Protein AF-A0A3C2AH74-F1 (afdb_monomer_lite)

Foldseek 3Di:
DDPPPPDDPDDDVVVVVVLVVVLCVQVVVCVVVVVPDDPLLSLLVVLVVVLVVVLVVQLVCCLCPVCVQDQPPPVVDRHGSNNVSCVVSVVVSLVSSLVSCCRRNQVVFPDDSVQLSVQLVVLVVVLVVQLVVQLCCCCVVVVDDSVVSNVVSVVVSSVSSSVSSDCPSRNHPDPPDD

Structure (mmCIF, N/CA/C/O backbone):
data_AF-A0A3C2AH74-F1
#
_entry.id   AF-A0A3C2AH74-F1
#
loop_
_atom_site.group_PDB
_atom_site.id
_atom_site.type_symbol
_atom_site.label_atom_id
_atom_site.label_alt_id
_atom_site.label_comp_id
_atom_site.label_asym_id
_atom_site.label_entity_id
_atom_site.label_seq_id
_atom_site.pdbx_PDB_ins_code
_atom_site.Cartn_x
_atom_site.Cartn_y
_atom_site.Cartn_z
_atom_site.occupancy
_atom_site.B_iso_or_equiv
_atom_site.auth_seq_id
_atom_site.auth_comp_id
_atom_site.auth_asym_id
_atom_site.auth_atom_id
_atom_site.pdbx_PDB_model_num
ATOM 1 N N . MET A 1 1 ? 30.831 -9.695 -22.215 1.00 36.03 1 MET A N 1
ATOM 2 C CA . MET A 1 1 ? 31.083 -10.122 -20.820 1.00 36.03 1 MET A CA 1
ATOM 3 C C . MET A 1 1 ? 29.771 -10.567 -20.204 1.00 36.03 1 MET A C 1
ATOM 5 O O . MET A 1 1 ? 28.740 -9.975 -20.483 1.00 36.03 1 MET A O 1
ATOM 9 N N . ARG A 1 2 ? 29.821 -11.696 -19.501 1.00 35.00 2 ARG A N 1
ATOM 10 C CA . ARG A 1 2 ? 28.712 -12.597 -19.175 1.00 35.00 2 ARG A CA 1
ATOM 11 C C . ARG A 1 2 ? 27.734 -11.939 -18.190 1.00 35.00 2 ARG A C 1
ATOM 13 O O . ARG A 1 2 ? 28.143 -11.552 -17.099 1.00 35.00 2 ARG A O 1
ATOM 20 N N . CYS A 1 3 ? 26.470 -11.812 -18.603 1.00 37.81 3 CYS A N 1
ATOM 21 C CA . CYS A 1 3 ? 25.342 -11.423 -17.758 1.00 37.81 3 CYS A CA 1
ATOM 22 C C . CYS A 1 3 ? 25.387 -12.247 -16.467 1.00 37.81 3 CYS A C 1
ATOM 24 O O . CYS A 1 3 ? 25.309 -13.473 -16.511 1.00 37.81 3 CYS A O 1
ATOM 26 N N . ARG A 1 4 ? 25.552 -11.585 -15.321 1.00 41.78 4 ARG A N 1
ATOM 27 C CA . ARG A 1 4 ? 25.376 -12.206 -14.008 1.00 41.78 4 ARG A CA 1
ATOM 28 C C . ARG A 1 4 ? 23.870 -12.268 -13.742 1.00 41.78 4 ARG A C 1
ATOM 30 O O . ARG A 1 4 ? 23.340 -11.461 -12.988 1.00 41.78 4 ARG A O 1
ATOM 37 N N . THR A 1 5 ? 23.186 -13.190 -14.415 1.00 46.00 5 THR A N 1
ATOM 38 C CA . THR A 1 5 ? 21.867 -13.673 -14.005 1.00 46.00 5 THR A CA 1
ATOM 39 C C . THR A 1 5 ? 22.088 -14.479 -12.731 1.00 46.00 5 THR A C 1
ATOM 41 O O . THR A 1 5 ? 22.604 -15.590 -12.756 1.00 46.00 5 THR A O 1
ATOM 44 N N . ASN A 1 6 ? 21.835 -13.866 -11.577 1.00 42.00 6 ASN A N 1
ATOM 45 C CA . ASN A 1 6 ? 21.904 -14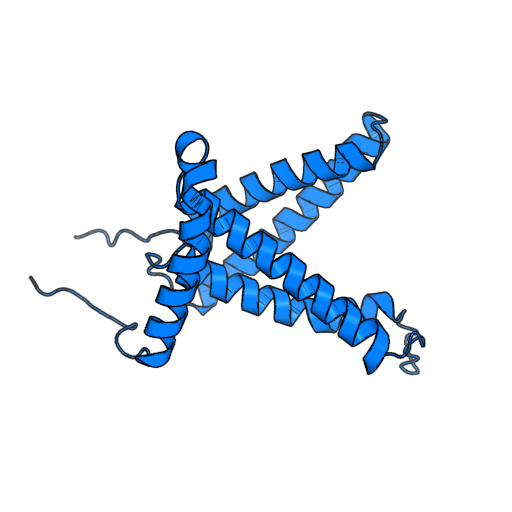.575 -10.307 1.00 42.00 6 ASN A CA 1
ATOM 46 C C . ASN A 1 6 ? 20.590 -14.397 -9.547 1.00 42.00 6 ASN A C 1
ATOM 48 O O . ASN A 1 6 ? 20.280 -13.317 -9.048 1.00 42.00 6 ASN A O 1
ATOM 52 N N . SER A 1 7 ? 19.898 -15.533 -9.413 1.00 42.34 7 SER A N 1
ATOM 53 C CA . SER A 1 7 ? 18.883 -15.893 -8.410 1.00 42.34 7 SER A CA 1
ATOM 54 C C . SER A 1 7 ? 17.386 -15.755 -8.727 1.00 42.34 7 SER A C 1
ATOM 56 O O . SER A 1 7 ? 16.584 -15.949 -7.816 1.00 42.34 7 SER A O 1
ATOM 58 N N . LEU A 1 8 ? 16.975 -15.530 -9.982 1.00 49.34 8 LEU A N 1
ATOM 59 C CA . LEU A 1 8 ? 15.546 -15.581 -10.366 1.00 49.34 8 LEU A CA 1
ATOM 60 C C . LEU A 1 8 ? 15.213 -16.585 -11.487 1.00 49.34 8 LEU A C 1
ATOM 62 O O . LEU A 1 8 ? 14.066 -16.641 -11.910 1.00 49.34 8 LEU A O 1
ATOM 66 N N . ASP A 1 9 ? 16.153 -17.438 -11.906 1.00 45.84 9 ASP A N 1
ATOM 67 C CA . ASP A 1 9 ? 15.951 -18.408 -13.003 1.00 45.84 9 ASP A CA 1
ATOM 68 C C . ASP A 1 9 ? 15.245 -19.712 -12.565 1.00 45.84 9 ASP A C 1
ATOM 70 O O . ASP A 1 9 ? 15.386 -20.756 -13.194 1.00 45.84 9 ASP A O 1
ATOM 74 N N . ASN A 1 10 ? 14.482 -19.678 -11.470 1.00 48.16 10 ASN A N 1
ATOM 75 C CA . ASN A 1 10 ? 13.660 -20.805 -11.023 1.00 48.16 10 ASN A CA 1
ATOM 76 C C . ASN A 1 10 ? 12.256 -20.318 -10.633 1.00 48.16 10 ASN A C 1
ATOM 78 O O . ASN A 1 10 ? 11.827 -20.443 -9.487 1.00 48.16 10 ASN A O 1
ATOM 82 N N . TYR A 1 11 ? 11.571 -19.673 -11.580 1.00 60.31 11 TYR A N 1
ATOM 83 C CA . TYR A 1 11 ? 10.136 -19.419 -11.484 1.00 60.31 11 TYR A CA 1
ATOM 84 C C . TYR A 1 11 ? 9.377 -20.452 -12.310 1.00 60.31 11 TYR A C 1
ATOM 86 O O . TYR A 1 11 ? 9.713 -20.725 -13.459 1.00 60.31 11 TYR A O 1
ATOM 94 N N . ASN A 1 12 ? 8.338 -21.028 -11.702 1.00 68.38 12 ASN A N 1
ATOM 95 C CA . ASN A 1 12 ? 7.442 -21.959 -12.372 1.00 68.38 12 ASN A CA 1
ATOM 96 C C . ASN A 1 12 ? 6.759 -21.252 -13.558 1.00 68.38 12 ASN A C 1
ATOM 98 O O . ASN A 1 12 ? 6.215 -20.164 -13.354 1.00 68.38 12 ASN A O 1
ATOM 102 N N . PRO A 1 13 ? 6.672 -21.874 -14.747 1.00 72.94 13 PRO A N 1
ATOM 103 C CA . PRO A 1 13 ? 6.033 -21.278 -15.932 1.00 72.94 13 PRO A CA 1
ATOM 104 C C . PRO A 1 13 ? 4.566 -20.874 -15.689 1.00 72.94 13 PRO A C 1
ATOM 106 O O . PRO A 1 13 ? 4.037 -19.944 -16.300 1.00 72.94 13 PRO A O 1
ATOM 109 N N . LEU A 1 14 ? 3.909 -21.529 -14.727 1.00 72.81 14 LEU A N 1
ATOM 110 C CA . LEU A 1 14 ? 2.573 -21.165 -14.250 1.00 72.81 14 LEU A CA 1
ATOM 111 C C . LEU A 1 14 ? 2.509 -19.751 -13.659 1.00 72.81 14 LEU A C 1
ATOM 113 O O . LEU A 1 14 ? 1.544 -19.030 -13.889 1.00 72.81 14 LEU A O 1
ATOM 117 N N . LEU A 1 15 ? 3.526 -19.344 -12.901 1.00 72.12 15 LEU A N 1
ATOM 118 C CA . LEU A 1 15 ? 3.528 -18.064 -12.194 1.00 72.12 15 LEU A CA 1
ATOM 119 C C . LEU A 1 15 ? 3.707 -16.896 -13.171 1.00 72.12 15 LEU A C 1
ATOM 121 O O . LEU A 1 15 ? 3.091 -15.846 -13.003 1.00 72.12 15 LEU A O 1
ATOM 125 N N . GLU A 1 16 ? 4.485 -17.113 -14.229 1.00 77.00 16 GLU A N 1
ATOM 126 C CA . GLU A 1 16 ? 4.670 -16.155 -15.319 1.00 77.00 16 GLU A CA 1
ATOM 127 C C . GLU A 1 16 ? 3.385 -15.983 -16.139 1.00 77.00 16 GLU A C 1
ATOM 129 O O . GLU A 1 16 ? 2.929 -14.862 -16.345 1.00 77.00 16 GLU A O 1
ATOM 134 N N . THR A 1 17 ? 2.709 -17.089 -16.465 1.00 80.56 17 THR A N 1
ATOM 135 C CA . THR A 1 17 ? 1.423 -17.060 -17.183 1.00 80.56 17 THR A CA 1
ATOM 136 C C . THR A 1 17 ? 0.350 -16.285 -16.405 1.00 80.56 17 THR A C 1
ATOM 138 O O . THR A 1 17 ? -0.369 -15.460 -16.970 1.00 80.56 17 THR A O 1
ATOM 141 N N . VAL A 1 18 ? 0.251 -16.516 -15.090 1.00 80.50 18 VAL A N 1
ATOM 142 C CA . VAL A 1 18 ? -0.703 -15.809 -14.218 1.00 80.50 18 VAL A CA 1
ATOM 143 C C . VAL A 1 18 ? -0.350 -14.328 -14.103 1.00 80.50 18 VAL A C 1
ATOM 145 O O . VAL A 1 18 ? -1.235 -13.478 -14.192 1.00 80.50 18 VAL A O 1
ATOM 148 N N . LYS A 1 19 ? 0.936 -14.001 -13.939 1.00 80.75 19 LYS A N 1
ATOM 149 C CA . LYS A 1 19 ? 1.406 -12.613 -13.895 1.00 80.75 19 LYS A CA 1
ATOM 150 C C . LYS A 1 19 ? 1.053 -11.872 -15.184 1.00 80.75 19 LYS A C 1
ATOM 152 O O . LYS A 1 19 ? 0.499 -10.779 -15.106 1.00 80.75 19 LYS A O 1
ATOM 157 N N . ASP A 1 20 ? 1.334 -12.452 -16.344 1.00 82.25 20 ASP A N 1
ATOM 158 C CA . ASP A 1 20 ? 1.071 -11.813 -17.635 1.00 82.25 20 ASP A CA 1
ATOM 159 C C . ASP A 1 20 ? -0.424 -11.614 -17.880 1.00 82.25 20 ASP A C 1
ATOM 161 O O . ASP A 1 20 ? -0.839 -10.589 -18.422 1.00 82.25 20 ASP A O 1
ATOM 165 N N . PHE A 1 21 ? -1.249 -12.560 -17.431 1.00 84.44 21 PHE A N 1
ATOM 166 C CA . PHE A 1 21 ? -2.700 -12.416 -17.454 1.00 84.44 21 PHE A CA 1
ATOM 167 C C . PHE A 1 21 ? -3.173 -11.256 -16.566 1.00 84.44 21 PHE A C 1
ATOM 169 O O . PHE A 1 21 ? -3.938 -10.407 -17.024 1.00 84.44 21 PHE A O 1
ATOM 176 N N . LEU A 1 22 ? -2.671 -11.164 -15.329 1.00 82.25 22 LEU A N 1
ATOM 177 C CA . LEU A 1 22 ? -2.989 -10.063 -14.414 1.00 82.25 22 LEU A CA 1
ATOM 178 C C . LEU A 1 22 ? -2.539 -8.710 -14.972 1.00 82.25 22 LEU A C 1
ATOM 180 O O . LEU A 1 22 ? -3.311 -7.756 -14.948 1.00 82.25 22 LEU A O 1
ATOM 184 N N . VAL A 1 23 ? -1.323 -8.626 -15.517 1.00 82.75 23 VAL A N 1
ATOM 185 C CA . VAL A 1 23 ? -0.805 -7.397 -16.135 1.00 82.75 23 VAL A CA 1
ATOM 186 C C . VAL A 1 23 ? -1.667 -6.990 -17.326 1.00 82.75 23 VAL A C 1
ATOM 188 O O . VAL A 1 23 ? -2.013 -5.821 -17.425 1.00 82.75 23 VAL A O 1
ATOM 191 N N . LYS A 1 24 ? -2.089 -7.928 -18.183 1.00 83.81 24 LYS A N 1
ATOM 192 C CA . LYS A 1 24 ? -2.999 -7.625 -19.301 1.00 83.81 24 LYS A CA 1
ATOM 193 C C . LYS A 1 24 ? -4.355 -7.101 -18.834 1.00 83.81 24 LYS A C 1
ATOM 195 O O . LYS A 1 24 ? -4.863 -6.156 -19.430 1.00 83.81 24 LYS A O 1
ATOM 200 N N . ILE A 1 25 ? -4.933 -7.684 -17.782 1.00 84.06 25 ILE A N 1
ATOM 201 C CA . ILE A 1 25 ? -6.202 -7.201 -17.215 1.00 84.06 25 ILE A CA 1
ATOM 202 C C . ILE A 1 25 ? -6.037 -5.783 -16.666 1.00 84.06 25 ILE A C 1
ATOM 204 O O . ILE A 1 25 ? -6.859 -4.918 -16.957 1.00 84.06 25 ILE A O 1
ATOM 208 N N . ILE A 1 26 ? -4.973 -5.541 -15.897 1.00 82.94 26 ILE A N 1
ATOM 209 C CA . ILE A 1 26 ? -4.686 -4.228 -15.311 1.00 82.94 26 ILE A CA 1
ATOM 210 C C . ILE A 1 26 ? -4.458 -3.204 -16.429 1.00 82.94 26 ILE A C 1
ATOM 212 O O . ILE A 1 26 ? -5.134 -2.180 -16.475 1.00 82.94 26 ILE A O 1
ATOM 216 N N . ASP A 1 27 ? -3.567 -3.499 -17.373 1.00 84.44 27 ASP A N 1
ATOM 217 C CA . ASP A 1 27 ? -3.199 -2.589 -18.457 1.00 84.44 27 ASP A CA 1
ATOM 218 C C . ASP A 1 27 ? -4.360 -2.340 -19.440 1.00 84.44 27 ASP A C 1
ATOM 220 O O . ASP A 1 27 ? -4.406 -1.285 -20.067 1.00 84.44 27 ASP A O 1
ATOM 224 N N . SER A 1 28 ? -5.356 -3.232 -19.534 1.00 82.88 28 SER A N 1
ATOM 225 C CA . SER A 1 28 ? -6.565 -2.991 -20.338 1.00 82.88 28 SER A CA 1
ATOM 226 C C . SER A 1 28 ? -7.342 -1.751 -19.880 1.00 82.88 28 SER A C 1
ATOM 228 O O . SER A 1 28 ? -7.992 -1.103 -20.700 1.00 82.88 28 SER A O 1
ATOM 230 N N . GLY A 1 29 ? -7.288 -1.410 -18.589 1.00 79.31 29 GLY A N 1
ATOM 231 C CA . GLY A 1 29 ? -7.898 -0.195 -18.047 1.00 79.31 29 GLY A CA 1
ATOM 232 C C . GLY A 1 29 ? -7.015 1.052 -18.180 1.00 79.31 29 GLY A C 1
ATOM 233 O O . GLY A 1 29 ? -7.484 2.163 -17.919 1.00 79.31 29 GLY A O 1
ATOM 234 N N . TYR A 1 30 ? -5.750 0.896 -18.586 1.00 81.94 30 TYR A N 1
ATOM 235 C CA . TYR A 1 30 ? -4.778 1.989 -18.631 1.00 81.94 30 TYR A CA 1
ATOM 236 C C . TYR A 1 30 ? -5.081 3.014 -19.725 1.00 81.94 30 TYR A C 1
ATOM 238 O O . TYR A 1 30 ? -4.776 4.188 -19.539 1.00 81.94 30 TYR A O 1
ATOM 246 N N . PHE A 1 31 ? -5.754 2.614 -20.809 1.00 79.75 31 PHE A N 1
ATOM 247 C CA . PHE A 1 31 ? -6.117 3.506 -21.920 1.00 79.75 31 PHE A CA 1
ATOM 248 C C . PHE A 1 31 ? -6.847 4.788 -21.462 1.00 79.75 31 PHE A C 1
ATOM 250 O O . PHE A 1 31 ? -6.670 5.853 -22.044 1.00 79.75 31 PHE A O 1
ATOM 257 N N . ILE A 1 32 ? -7.623 4.720 -20.373 1.00 80.62 32 ILE A N 1
ATOM 258 C CA . ILE A 1 32 ? -8.349 5.875 -19.813 1.00 80.62 32 ILE A CA 1
ATOM 259 C C . ILE A 1 32 ? -7.402 6.848 -19.082 1.00 80.62 32 ILE A C 1
ATOM 261 O O . ILE A 1 32 ? -7.640 8.055 -19.050 1.00 80.62 32 ILE A O 1
ATOM 265 N N . PHE A 1 33 ? -6.318 6.337 -18.494 1.00 79.69 33 PHE A N 1
ATOM 266 C CA . PHE A 1 33 ? -5.422 7.076 -17.597 1.00 79.69 33 PHE A CA 1
ATOM 267 C C . PHE A 1 33 ? -4.037 7.359 -18.190 1.00 79.69 33 PHE A C 1
ATOM 269 O O . PHE A 1 33 ? -3.250 8.079 -17.570 1.00 79.69 33 PHE A O 1
ATOM 276 N N . GLU A 1 34 ? -3.757 6.857 -19.394 1.00 79.88 34 GLU A N 1
ATOM 277 C CA . GLU A 1 34 ? -2.473 6.980 -20.095 1.00 79.88 34 GLU A CA 1
ATOM 278 C C . GLU A 1 34 ? -2.001 8.434 -20.222 1.00 79.88 34 GLU A C 1
ATOM 280 O O . GLU A 1 34 ? -0.814 8.728 -20.099 1.00 79.88 34 GLU A O 1
ATOM 285 N N . ARG A 1 35 ? -2.940 9.373 -20.380 1.00 75.81 35 ARG A N 1
ATOM 286 C CA . ARG A 1 35 ? -2.634 10.801 -20.533 1.00 75.81 35 ARG A CA 1
ATOM 287 C C . ARG A 1 35 ? -2.282 11.521 -19.226 1.00 75.81 35 ARG A C 1
ATOM 289 O O . ARG A 1 35 ? -1.706 12.605 -19.280 1.00 75.81 35 ARG A O 1
ATOM 296 N N . TYR A 1 36 ? -2.633 10.957 -18.070 1.00 81.31 36 TYR A N 1
ATOM 297 C CA . TYR A 1 36 ? -2.503 11.632 -16.773 1.00 81.31 36 TYR A CA 1
ATOM 298 C C . TYR A 1 36 ? -1.417 11.032 -15.883 1.00 81.31 36 TYR A C 1
ATOM 300 O O . TYR A 1 36 ? -0.792 11.757 -15.111 1.00 81.31 36 TYR A O 1
ATOM 308 N N . ILE A 1 37 ? -1.215 9.712 -15.943 1.00 83.25 37 ILE A N 1
ATOM 309 C CA . ILE A 1 37 ? -0.401 8.983 -14.969 1.00 83.25 37 ILE A CA 1
ATOM 310 C C . ILE A 1 37 ? 0.528 8.000 -15.701 1.00 83.25 37 ILE A C 1
ATOM 312 O O . ILE A 1 37 ? 0.079 7.272 -16.589 1.00 83.25 37 ILE A O 1
ATOM 316 N N . PRO A 1 38 ? 1.821 7.910 -15.328 1.00 85.25 38 PRO A N 1
ATOM 317 C CA . PRO A 1 38 ? 2.717 6.910 -15.899 1.00 85.25 38 PRO A CA 1
ATOM 318 C C . PRO A 1 38 ? 2.287 5.490 -15.505 1.00 85.25 38 PRO A C 1
ATOM 320 O O . PRO A 1 38 ? 1.821 5.252 -14.388 1.00 85.25 38 PRO A O 1
ATOM 323 N N . ILE A 1 39 ? 2.527 4.518 -16.389 1.00 81.00 39 ILE A N 1
ATOM 324 C CA . ILE A 1 39 ? 2.104 3.117 -16.214 1.00 81.00 39 ILE A CA 1
ATOM 325 C C . ILE A 1 39 ? 2.520 2.503 -14.866 1.00 81.00 39 ILE A C 1
ATOM 327 O O . ILE A 1 39 ? 1.754 1.758 -14.262 1.00 81.00 39 ILE A O 1
ATOM 331 N N . LYS A 1 40 ? 3.702 2.857 -14.336 1.00 81.38 40 LYS A N 1
ATOM 332 C CA . LYS A 1 40 ? 4.176 2.368 -13.028 1.00 81.38 40 LYS A CA 1
ATOM 333 C C . LYS A 1 40 ? 3.292 2.850 -11.875 1.00 81.38 40 LYS A C 1
ATOM 335 O O . LYS A 1 40 ? 2.923 2.057 -11.014 1.00 81.38 40 LYS A O 1
ATOM 340 N N . THR A 1 41 ? 2.909 4.125 -11.881 1.00 83.50 41 THR A N 1
ATOM 341 C CA . THR A 1 41 ? 2.013 4.697 -10.868 1.00 83.50 41 THR A CA 1
ATOM 342 C C . THR A 1 41 ? 0.591 4.161 -11.025 1.00 83.50 41 THR A C 1
ATOM 344 O O . THR A 1 41 ? -0.058 3.883 -10.021 1.00 83.50 41 THR A O 1
ATOM 347 N N . TYR A 1 42 ? 0.128 3.932 -12.258 1.00 85.44 42 TYR A N 1
ATOM 348 C CA . TYR A 1 42 ? -1.161 3.284 -12.508 1.00 85.44 42 TYR A CA 1
ATOM 349 C C . TYR A 1 42 ? -1.200 1.854 -11.952 1.00 85.44 42 TYR A C 1
ATOM 351 O O . TYR A 1 42 ? -2.082 1.525 -11.162 1.00 85.44 42 TYR A O 1
ATOM 359 N N . ARG A 1 43 ? -0.201 1.024 -12.277 1.00 85.12 43 ARG A N 1
ATOM 360 C CA . ARG A 1 43 ? -0.087 -0.341 -11.741 1.00 85.12 43 ARG A CA 1
ATOM 361 C C . ARG A 1 43 ? 0.009 -0.344 -10.218 1.00 85.12 43 ARG A C 1
ATOM 363 O O . ARG A 1 43 ? -0.637 -1.168 -9.584 1.00 85.12 43 ARG A O 1
ATOM 370 N N . TYR A 1 44 ? 0.751 0.593 -9.623 1.00 86.50 44 TYR A N 1
ATOM 371 C CA . TYR A 1 44 ? 0.806 0.751 -8.167 1.00 86.50 44 TYR A CA 1
ATOM 372 C C . TYR A 1 44 ? -0.570 1.072 -7.566 1.00 86.50 44 TYR A C 1
ATOM 374 O O . TYR A 1 44 ? -0.969 0.448 -6.585 1.00 86.50 44 TYR A O 1
ATOM 382 N N . ALA A 1 45 ? -1.323 1.991 -8.175 1.00 85.94 45 ALA A N 1
ATOM 383 C CA . ALA A 1 45 ? -2.660 2.357 -7.718 1.00 85.94 45 ALA A CA 1
ATOM 384 C C . ALA A 1 45 ? -3.660 1.195 -7.844 1.00 85.94 45 ALA A C 1
ATOM 386 O O . ALA A 1 45 ? -4.413 0.943 -6.907 1.00 85.94 45 ALA A O 1
ATOM 387 N N . VAL A 1 46 ? -3.646 0.454 -8.958 1.00 87.94 46 VAL A N 1
ATOM 388 C CA . VAL A 1 46 ? -4.538 -0.699 -9.167 1.00 87.94 46 VAL A CA 1
ATOM 389 C C . VAL A 1 46 ? -4.172 -1.860 -8.242 1.00 87.94 46 VAL A C 1
ATOM 391 O O . VAL A 1 46 ? -5.058 -2.428 -7.610 1.00 87.94 46 VAL A O 1
ATOM 394 N N . CYS A 1 47 ? -2.884 -2.182 -8.090 1.00 87.75 47 CYS A N 1
ATOM 395 C CA . CYS A 1 47 ? -2.429 -3.205 -7.147 1.00 87.75 47 CYS A CA 1
ATOM 396 C C . CYS A 1 47 ? -2.756 -2.828 -5.697 1.00 87.75 47 CYS A C 1
ATOM 398 O O . CYS A 1 47 ? -3.244 -3.666 -4.943 1.00 87.75 47 CYS A O 1
ATOM 400 N N . GLY A 1 48 ? -2.526 -1.570 -5.307 1.00 85.69 48 GLY A N 1
ATOM 401 C CA . GLY A 1 48 ? -2.850 -1.070 -3.971 1.00 85.69 48 GLY A CA 1
ATOM 402 C C . GLY A 1 48 ? -4.355 -1.069 -3.695 1.00 85.69 48 GLY A C 1
ATOM 403 O O . GLY A 1 48 ? -4.790 -1.552 -2.653 1.00 85.69 48 GLY A O 1
ATOM 404 N N . GLY A 1 49 ? -5.158 -0.598 -4.653 1.00 86.62 49 GLY A N 1
ATOM 405 C CA . GLY A 1 49 ? -6.618 -0.621 -4.564 1.00 86.62 49 GLY A CA 1
ATOM 406 C C . GLY A 1 49 ? -7.177 -2.043 -4.514 1.00 86.62 49 GLY A C 1
ATOM 407 O O . GLY A 1 49 ? -8.021 -2.341 -3.674 1.00 86.62 49 GLY A O 1
ATOM 408 N N . GLY A 1 50 ? -6.660 -2.946 -5.351 1.00 89.50 50 GLY A N 1
ATOM 409 C CA . GLY A 1 50 ? -7.021 -4.363 -5.336 1.00 89.50 50 GLY A CA 1
ATOM 410 C C . GLY A 1 50 ? -6.673 -5.043 -4.011 1.00 89.50 50 GLY A C 1
ATOM 411 O O . GLY A 1 50 ? -7.488 -5.798 -3.484 1.00 89.50 50 GLY A O 1
ATOM 412 N N . ASN A 1 51 ? -5.513 -4.724 -3.429 1.00 91.81 51 ASN A N 1
ATOM 413 C CA . ASN A 1 51 ? -5.127 -5.228 -2.113 1.00 91.81 51 ASN A CA 1
ATOM 414 C C . ASN A 1 51 ? -6.081 -4.749 -1.011 1.00 91.81 51 ASN A C 1
ATOM 416 O O . ASN A 1 51 ? -6.481 -5.545 -0.172 1.00 91.81 51 ASN A O 1
ATOM 420 N N . LEU A 1 52 ? -6.495 -3.480 -1.049 1.00 88.06 52 LEU A N 1
ATOM 421 C CA . LEU A 1 52 ? -7.445 -2.916 -0.087 1.00 88.06 52 LEU A CA 1
ATOM 422 C C . LEU A 1 52 ? -8.842 -3.544 -0.210 1.00 88.06 52 LEU A C 1
ATOM 424 O O . LEU A 1 52 ? -9.506 -3.800 0.795 1.00 88.06 52 LEU A O 1
ATOM 428 N N . VAL A 1 53 ? -9.297 -3.829 -1.434 1.00 91.12 53 VAL A N 1
ATOM 429 C CA . VAL A 1 53 ? -10.553 -4.563 -1.658 1.00 91.12 53 VAL A CA 1
ATOM 430 C C . VAL A 1 53 ? -10.444 -5.984 -1.110 1.00 91.12 53 VAL A C 1
ATOM 432 O O . VAL A 1 53 ? -11.345 -6.428 -0.402 1.00 91.12 53 VAL A O 1
ATOM 435 N N . LEU A 1 54 ? -9.338 -6.680 -1.387 1.00 91.19 54 LEU A N 1
ATOM 436 C CA . LEU A 1 54 ? -9.091 -8.025 -0.870 1.00 91.19 54 LEU A CA 1
ATOM 437 C C . LEU A 1 54 ? -9.080 -8.047 0.663 1.00 91.19 54 LEU A C 1
ATOM 439 O O . LEU A 1 54 ? -9.752 -8.881 1.263 1.00 91.19 54 LEU A O 1
ATOM 443 N N . GLU A 1 55 ? -8.362 -7.114 1.286 1.00 89.25 55 GLU A N 1
ATOM 444 C CA . GLU A 1 55 ? -8.323 -6.913 2.736 1.00 89.25 55 GLU A CA 1
ATOM 445 C C . GLU A 1 55 ? -9.730 -6.680 3.298 1.00 89.25 55 GLU A C 1
ATOM 447 O O . GLU A 1 55 ? -10.132 -7.344 4.247 1.00 89.25 5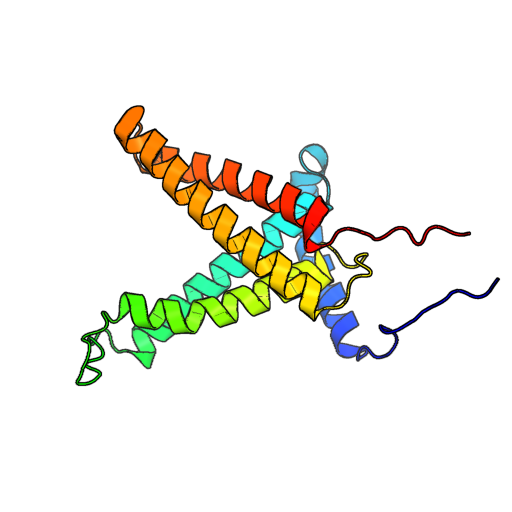5 GLU A O 1
ATOM 452 N N . THR A 1 56 ? -10.530 -5.823 2.659 1.00 87.56 56 THR A N 1
ATOM 453 C CA . THR A 1 56 ? -11.913 -5.541 3.078 1.00 87.56 56 THR A CA 1
ATOM 454 C C . THR A 1 56 ? -12.808 -6.783 2.992 1.00 87.56 56 THR A C 1
ATOM 456 O O . THR A 1 56 ? -13.610 -7.040 3.891 1.00 87.56 56 THR A O 1
ATOM 459 N N . VAL A 1 57 ? -12.680 -7.576 1.924 1.00 89.31 57 VAL A N 1
ATOM 460 C CA . VAL A 1 57 ? -13.446 -8.820 1.742 1.00 89.31 57 VAL A CA 1
ATOM 461 C C . VAL A 1 57 ? -13.030 -9.870 2.771 1.00 89.31 57 VAL A C 1
ATOM 463 O O . VAL A 1 57 ? -13.890 -10.480 3.405 1.00 89.31 57 VAL A O 1
ATOM 466 N N . LEU A 1 58 ? -11.725 -10.055 2.982 1.00 87.19 58 LEU A N 1
ATOM 467 C CA . LEU A 1 58 ? -11.196 -10.960 4.002 1.00 87.19 58 LEU A CA 1
ATOM 468 C C . LEU A 1 58 ? -11.634 -10.533 5.403 1.00 87.19 58 LEU A C 1
ATOM 470 O O . LEU A 1 58 ? -12.069 -11.374 6.184 1.00 87.19 58 LEU A O 1
ATOM 474 N N . TYR A 1 59 ? -11.602 -9.233 5.696 1.00 86.12 59 TYR A N 1
ATOM 475 C CA . TYR A 1 59 ? -12.111 -8.673 6.943 1.00 86.12 59 TYR A CA 1
ATOM 476 C C . TYR A 1 59 ? -13.587 -9.009 7.139 1.00 86.12 59 TYR A C 1
ATOM 478 O O . TYR A 1 59 ? -13.965 -9.503 8.199 1.00 86.12 59 TYR A O 1
ATOM 486 N N . TYR A 1 60 ? -14.417 -8.804 6.114 1.00 85.19 60 TYR A N 1
ATOM 487 C CA . TYR A 1 60 ? -15.837 -9.136 6.176 1.00 85.19 60 TYR A CA 1
ATOM 488 C C . TYR A 1 60 ? -16.067 -10.627 6.469 1.00 85.19 60 TYR A C 1
ATOM 490 O O . TYR A 1 60 ? -16.882 -10.950 7.336 1.00 85.19 60 TYR A O 1
ATOM 498 N N . ILE A 1 61 ? -15.321 -11.511 5.796 1.00 84.25 61 ILE A N 1
ATOM 499 C CA . ILE A 1 61 ? -15.361 -12.968 5.988 1.00 84.25 61 ILE A CA 1
ATOM 500 C C . ILE A 1 61 ? -14.928 -13.339 7.409 1.00 84.25 61 ILE A C 1
ATOM 502 O O . ILE A 1 61 ? -15.677 -14.013 8.107 1.00 84.25 61 ILE A O 1
ATOM 506 N N . CYS A 1 62 ? -13.762 -12.886 7.873 1.00 80.50 62 CYS A N 1
ATOM 507 C CA . CYS A 1 62 ? -13.265 -13.195 9.215 1.00 80.50 62 CYS A CA 1
ATOM 508 C C . CYS A 1 62 ? -14.208 -12.669 10.304 1.00 80.50 62 CYS A C 1
ATOM 510 O O . CYS A 1 62 ? -14.537 -13.390 11.243 1.00 80.50 62 CYS A O 1
ATOM 512 N N . PHE A 1 63 ? -14.693 -11.438 10.156 1.00 76.62 63 PHE A N 1
ATOM 513 C CA . PHE A 1 63 ? -15.577 -10.813 11.131 1.00 76.62 63 PHE A CA 1
ATOM 514 C C . PHE A 1 63 ? -16.942 -11.514 11.234 1.00 76.62 63 PHE A C 1
ATOM 516 O O . PHE A 1 63 ? -17.435 -11.726 12.341 1.00 76.62 63 PHE A O 1
ATOM 523 N N . HIS A 1 64 ? -17.548 -11.896 10.103 1.00 76.69 64 HIS A N 1
ATOM 524 C CA . HIS A 1 64 ? -18.874 -12.525 10.104 1.00 76.69 64 HIS A CA 1
ATOM 525 C C . HIS A 1 64 ? -18.844 -14.044 10.281 1.00 76.69 64 HIS A C 1
ATOM 527 O O . HIS A 1 64 ? -19.714 -14.570 10.962 1.00 76.69 64 HIS A O 1
ATOM 533 N N . LEU A 1 65 ? -17.895 -14.752 9.664 1.00 71.00 65 LEU A N 1
ATOM 534 C CA . LEU A 1 65 ? -17.900 -16.219 9.623 1.00 71.00 65 LEU A CA 1
ATOM 535 C C . LEU A 1 65 ? -17.010 -16.863 10.686 1.00 71.00 65 LEU A C 1
ATOM 537 O O . LEU A 1 65 ? -17.301 -17.978 11.104 1.00 71.00 65 LEU A O 1
ATOM 541 N N . VAL A 1 66 ? -15.926 -16.202 11.105 1.00 67.06 66 VAL A N 1
ATOM 542 C CA . VAL A 1 66 ? -14.961 -16.798 12.047 1.00 67.06 66 VAL A CA 1
ATOM 543 C C . VAL A 1 66 ? -15.222 -16.338 13.478 1.00 67.06 66 VAL A C 1
ATOM 545 O O . VAL A 1 66 ? -15.147 -17.147 14.395 1.00 67.06 66 VAL A O 1
ATOM 548 N N . LEU A 1 67 ? -15.531 -15.054 13.679 1.00 64.75 67 LEU A N 1
ATOM 549 C CA . LEU A 1 67 ? -15.729 -14.494 15.019 1.00 64.75 67 LEU A CA 1
ATOM 550 C C . LEU A 1 67 ? -17.204 -14.351 15.431 1.00 64.75 67 LEU A C 1
ATOM 552 O O . LEU A 1 67 ? -17.465 -14.040 16.589 1.00 64.75 67 LEU A O 1
ATOM 556 N N . ASP A 1 68 ? -18.156 -14.541 14.510 1.00 63.59 68 ASP A N 1
ATOM 557 C CA . ASP A 1 68 ? -19.612 -14.467 14.754 1.00 63.59 68 ASP A CA 1
ATOM 558 C C . ASP A 1 68 ? -20.059 -13.211 15.535 1.00 63.59 68 ASP A C 1
ATOM 560 O O . ASP A 1 68 ? -20.986 -13.232 16.343 1.00 63.59 68 ASP A O 1
ATOM 564 N N . LYS A 1 69 ? -19.352 -12.085 15.344 1.00 60.41 69 LYS A N 1
ATOM 565 C CA . LYS A 1 69 ? -19.546 -10.825 16.096 1.00 60.41 69 LYS A CA 1
ATOM 566 C C . LYS A 1 69 ? -19.420 -10.961 17.621 1.00 60.41 69 LYS A C 1
ATOM 568 O O . LYS A 1 69 ? -19.776 -10.031 18.345 1.00 60.41 69 LYS A O 1
ATOM 573 N N . GLN A 1 70 ? -18.905 -12.081 18.119 1.00 57.66 70 GLN A N 1
ATOM 574 C CA . GLN A 1 70 ? -18.676 -12.292 19.538 1.00 57.66 70 GLN A CA 1
ATOM 575 C C . GLN A 1 70 ? -17.305 -11.739 19.918 1.00 57.66 70 GLN A C 1
ATOM 577 O O . GLN A 1 70 ? -16.323 -11.868 19.180 1.00 57.66 70 GLN A O 1
ATOM 582 N N . ASN A 1 71 ? -17.246 -11.073 21.069 1.00 59.56 71 ASN A N 1
ATOM 583 C CA . ASN A 1 71 ? -15.978 -10.641 21.637 1.00 59.56 71 ASN A CA 1
ATOM 584 C C . ASN A 1 71 ? -15.186 -11.889 22.020 1.00 59.56 71 ASN A C 1
ATOM 586 O O . ASN A 1 71 ? -15.690 -12.735 22.757 1.00 59.56 71 ASN A O 1
ATOM 590 N N . LEU A 1 72 ? -13.965 -12.010 21.496 1.00 56.53 72 LEU A N 1
ATOM 591 C CA . LEU A 1 72 ? -13.077 -13.100 21.869 1.00 56.53 72 LEU A CA 1
ATOM 592 C C . LEU A 1 72 ? -12.599 -12.826 23.290 1.00 56.53 72 LEU A C 1
ATOM 594 O O . LEU A 1 72 ? -11.745 -11.967 23.527 1.00 56.53 72 LEU A O 1
ATOM 598 N N . ASP A 1 73 ? -13.194 -13.543 24.232 1.00 56.03 73 ASP A N 1
ATOM 599 C CA . ASP A 1 73 ? -12.779 -13.526 25.621 1.00 56.03 73 ASP A CA 1
ATOM 600 C C . ASP A 1 73 ? -11.640 -14.540 25.784 1.00 56.03 73 ASP A C 1
ATOM 602 O O . ASP A 1 73 ? -11.857 -15.733 25.993 1.00 56.03 73 ASP A O 1
ATOM 606 N N . LEU A 1 74 ? -10.392 -14.089 25.606 1.00 57.06 74 LEU A N 1
ATOM 607 C CA . LEU A 1 74 ? -9.206 -14.949 25.733 1.00 57.06 74 LEU A CA 1
ATOM 608 C C . LEU A 1 74 ? -8.842 -15.241 27.206 1.00 57.06 74 LEU A C 1
ATOM 610 O O . LEU A 1 74 ? -7.702 -15.592 27.510 1.00 57.06 74 LEU A O 1
ATOM 614 N N . GLY A 1 75 ? -9.776 -15.065 28.147 1.00 51.62 75 GLY A N 1
ATOM 615 C CA . GLY A 1 75 ? -9.609 -15.332 29.582 1.00 51.62 75 GLY A CA 1
ATOM 616 C C . GLY A 1 75 ? -8.704 -14.343 30.330 1.00 51.62 75 GLY A C 1
ATOM 617 O O . GLY A 1 75 ? -8.849 -14.186 31.537 1.00 51.62 75 GLY A O 1
ATOM 618 N N . PHE A 1 76 ? -7.804 -13.642 29.631 1.00 57.09 76 PHE A N 1
ATOM 619 C CA . PHE A 1 76 ? -6.928 -12.598 30.183 1.00 57.09 76 PHE A CA 1
ATOM 620 C C . PHE A 1 76 ? -7.130 -11.217 29.535 1.00 57.09 76 PHE A C 1
ATOM 622 O O . PHE A 1 76 ? -6.783 -10.207 30.145 1.00 57.09 76 PHE A O 1
ATOM 629 N N . ILE A 1 77 ? -7.676 -11.151 28.313 1.00 55.03 77 ILE A N 1
ATOM 630 C CA . ILE A 1 77 ? -7.948 -9.910 27.570 1.00 55.03 77 ILE A CA 1
ATOM 631 C C . ILE A 1 77 ? -9.224 -10.113 26.743 1.00 55.03 77 ILE A C 1
ATOM 633 O O . ILE A 1 77 ? -9.290 -11.040 25.934 1.00 55.03 77 ILE A O 1
ATOM 637 N N . VAL A 1 78 ? -10.206 -9.221 26.903 1.00 62.94 78 VAL A N 1
ATOM 638 C CA . VAL A 1 78 ? -11.369 -9.142 26.008 1.00 62.94 78 VAL A CA 1
ATOM 639 C C . VAL A 1 78 ? -10.937 -8.372 24.767 1.00 62.94 78 VAL A C 1
ATOM 641 O O . VAL A 1 78 ? -10.840 -7.142 24.785 1.00 62.94 78 VAL A O 1
ATOM 644 N N . VAL A 1 79 ? -10.627 -9.089 23.689 1.00 63.09 79 VAL A N 1
ATOM 645 C CA . VAL A 1 79 ? -10.305 -8.452 22.410 1.00 63.09 79 VAL A CA 1
ATOM 646 C C . VAL A 1 79 ? -11.601 -8.289 21.634 1.00 63.09 79 VAL A C 1
ATOM 648 O O . VAL A 1 79 ? -12.293 -9.260 21.323 1.00 63.09 79 VAL A O 1
ATOM 651 N N . ASN A 1 80 ? -11.935 -7.037 21.315 1.00 70.75 80 ASN A N 1
ATOM 652 C CA . ASN A 1 80 ? -13.105 -6.740 20.502 1.00 70.75 80 ASN A CA 1
ATOM 653 C C . ASN A 1 80 ? -12.981 -7.458 19.150 1.00 70.75 80 ASN A C 1
ATOM 655 O O . ASN A 1 80 ? -11.923 -7.413 18.513 1.00 70.75 80 ASN A O 1
ATOM 659 N N . SER A 1 81 ? -14.069 -8.084 18.705 1.00 69.88 81 SER A N 1
ATOM 660 C CA . SER A 1 81 ? -14.125 -8.903 17.487 1.00 69.88 81 SER A CA 1
ATOM 661 C C . SER A 1 81 ? -13.547 -8.177 16.261 1.00 69.88 81 SER A C 1
ATOM 663 O O . SER A 1 81 ? -12.799 -8.735 15.459 1.00 69.88 81 SER A O 1
ATOM 665 N N . HIS A 1 82 ? -13.783 -6.867 16.182 1.00 71.88 82 HIS A N 1
ATOM 666 C CA . HIS A 1 82 ? -13.253 -6.013 15.124 1.00 71.88 82 HIS A CA 1
ATOM 667 C C . HIS A 1 82 ? -11.719 -5.918 15.101 1.00 71.88 82 HIS A C 1
ATOM 669 O O . HIS A 1 82 ? -11.136 -5.938 14.021 1.00 71.88 82 HIS A O 1
ATOM 675 N N . ILE A 1 83 ? -11.066 -5.815 16.264 1.00 75.62 83 ILE A N 1
ATOM 676 C CA . ILE A 1 83 ? -9.600 -5.693 16.366 1.00 75.62 83 ILE A CA 1
ATOM 677 C C . ILE A 1 83 ? -8.943 -7.050 16.101 1.00 75.62 83 ILE A C 1
ATOM 679 O O . ILE A 1 83 ? -7.923 -7.122 15.419 1.00 75.62 83 ILE A O 1
ATOM 683 N N . ALA A 1 84 ? -9.552 -8.131 16.592 1.00 75.62 84 ALA A N 1
ATOM 684 C CA . ALA A 1 84 ? -9.069 -9.481 16.337 1.00 75.62 84 ALA A CA 1
ATOM 685 C C . ALA A 1 84 ? -9.127 -9.828 14.839 1.00 75.62 84 ALA A C 1
ATOM 687 O O . ALA A 1 84 ? -8.142 -10.318 14.295 1.00 75.62 84 ALA A O 1
ATOM 688 N N . ALA A 1 85 ? -10.230 -9.509 14.151 1.00 79.44 85 ALA A N 1
ATOM 689 C CA . ALA A 1 85 ? -10.352 -9.735 12.711 1.00 79.44 85 ALA A CA 1
ATOM 690 C C . ALA A 1 85 ? -9.293 -8.964 11.898 1.00 79.44 85 ALA A C 1
ATOM 692 O O . ALA A 1 85 ? -8.691 -9.544 10.997 1.00 79.44 85 ALA A O 1
ATOM 693 N N . LEU A 1 86 ? -9.016 -7.700 12.249 1.00 80.62 86 LEU A N 1
ATOM 694 C CA . LEU A 1 86 ? -7.929 -6.912 11.645 1.00 80.62 86 LEU A CA 1
ATOM 695 C C . LEU A 1 86 ? -6.575 -7.611 11.814 1.00 80.62 86 LEU A C 1
ATOM 697 O O . LEU A 1 86 ? -5.887 -7.874 10.836 1.00 80.62 86 LEU A O 1
ATOM 701 N N . PHE A 1 87 ? -6.235 -8.038 13.032 1.00 82.00 87 PHE A N 1
ATOM 702 C CA . PHE A 1 87 ? -4.938 -8.663 13.303 1.00 82.00 87 PHE A CA 1
ATOM 703 C C . PHE A 1 87 ? -4.690 -9.965 12.517 1.00 82.00 87 PHE A C 1
ATOM 705 O O . PHE A 1 87 ? -3.542 -10.299 12.229 1.00 82.00 87 PHE A O 1
ATOM 712 N N . PHE A 1 88 ? -5.744 -10.700 12.150 1.00 81.69 88 PHE A N 1
ATOM 713 C CA . PHE A 1 88 ? -5.628 -11.891 11.301 1.00 81.69 88 PHE A CA 1
ATOM 714 C C . PHE A 1 88 ? -5.529 -11.567 9.808 1.00 81.69 88 PHE A C 1
ATOM 716 O O . PHE A 1 88 ? -4.821 -12.261 9.076 1.00 81.69 88 PHE A O 1
ATOM 723 N N . VAL A 1 89 ? -6.236 -10.536 9.349 1.00 87.38 89 VAL A N 1
ATOM 724 C CA . VAL A 1 89 ? -6.327 -10.191 7.925 1.00 87.38 89 VAL A CA 1
ATOM 725 C C . VAL A 1 89 ? -5.156 -9.322 7.475 1.00 87.38 89 VAL A C 1
ATOM 727 O O . VAL A 1 89 ? -4.616 -9.554 6.391 1.00 87.38 89 VAL A O 1
ATOM 730 N N . ASP A 1 90 ? -4.702 -8.394 8.317 1.00 84.94 90 ASP A N 1
ATOM 731 C CA . ASP A 1 90 ? -3.635 -7.443 7.998 1.00 84.94 90 ASP A CA 1
ATOM 732 C C . ASP A 1 90 ? -2.324 -8.135 7.581 1.00 84.94 90 ASP A C 1
ATOM 734 O O . ASP A 1 90 ? -1.755 -7.746 6.560 1.00 84.94 90 ASP A O 1
ATOM 738 N N . PRO A 1 91 ? -1.828 -9.197 8.255 1.00 87.69 91 PRO A N 1
ATOM 739 C CA . PRO A 1 91 ? -0.619 -9.893 7.816 1.00 87.69 91 PRO A CA 1
ATOM 740 C C . PRO A 1 91 ? -0.770 -10.510 6.422 1.00 87.69 91 PRO A C 1
ATOM 742 O O . PRO A 1 91 ? 0.157 -10.454 5.614 1.00 87.69 91 PRO A O 1
ATOM 745 N N . ILE A 1 92 ? -1.949 -11.063 6.116 1.00 88.69 92 ILE A N 1
ATOM 746 C CA . ILE A 1 92 ? -2.247 -11.660 4.810 1.00 88.69 92 ILE A CA 1
ATOM 747 C C . ILE A 1 92 ? -2.269 -10.562 3.743 1.00 88.69 92 ILE A C 1
ATOM 749 O O . ILE A 1 92 ? -1.590 -10.688 2.723 1.00 88.69 92 ILE A O 1
ATOM 753 N N . ALA A 1 93 ? -2.983 -9.464 3.994 1.00 89.94 93 ALA A N 1
ATOM 754 C CA . ALA A 1 93 ? -3.063 -8.320 3.090 1.00 89.94 93 ALA A CA 1
ATOM 755 C C . ALA A 1 93 ? -1.693 -7.660 2.867 1.00 89.94 93 ALA A C 1
ATOM 757 O O . ALA A 1 93 ? -1.359 -7.267 1.752 1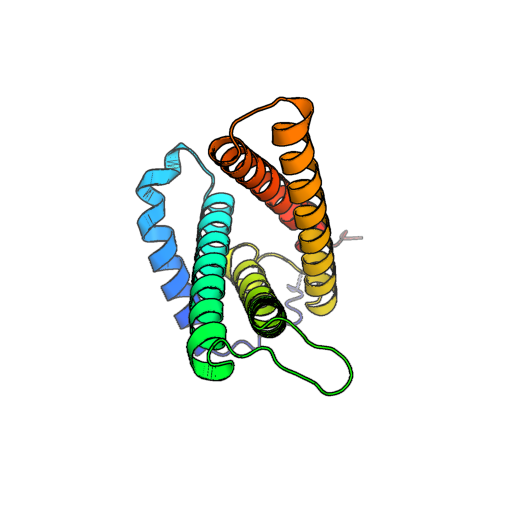.00 89.94 93 ALA A O 1
ATOM 758 N N . VAL A 1 94 ? -0.851 -7.580 3.896 1.00 88.69 94 VAL A N 1
ATOM 759 C CA . VAL A 1 94 ? 0.520 -7.070 3.786 1.00 88.69 94 VAL A CA 1
ATOM 760 C C . VAL A 1 94 ? 1.385 -7.991 2.928 1.00 88.69 94 VAL A C 1
ATOM 762 O O . VAL A 1 94 ? 2.121 -7.505 2.066 1.00 88.69 94 VAL A O 1
ATOM 765 N N . CYS A 1 95 ? 1.296 -9.310 3.120 1.00 89.56 95 CYS A N 1
ATOM 766 C CA . CYS A 1 95 ? 2.014 -10.279 2.295 1.00 89.56 95 CYS A CA 1
ATOM 767 C C . CYS A 1 95 ? 1.566 -10.219 0.831 1.00 89.56 95 CYS A C 1
ATOM 769 O O . CYS A 1 95 ? 2.413 -10.156 -0.062 1.00 89.56 95 CYS A O 1
ATOM 771 N N . VAL A 1 96 ? 0.256 -10.193 0.573 1.00 89.38 96 VAL A N 1
ATOM 772 C CA . VAL A 1 96 ? -0.293 -10.090 -0.786 1.00 89.38 96 VAL A CA 1
ATOM 773 C C . VAL A 1 96 ? 0.107 -8.764 -1.432 1.00 89.38 96 VAL A C 1
ATOM 775 O O . VAL A 1 96 ? 0.635 -8.767 -2.544 1.00 89.38 96 VAL A O 1
ATOM 778 N N . GLY A 1 97 ? -0.029 -7.645 -0.720 1.00 89.06 97 GLY A N 1
ATOM 779 C CA . GLY A 1 97 ? 0.385 -6.324 -1.193 1.00 89.06 97 GLY A CA 1
ATOM 780 C C . GLY A 1 97 ? 1.878 -6.252 -1.514 1.00 89.06 97 GLY A C 1
ATOM 781 O O . GLY A 1 97 ? 2.270 -5.700 -2.544 1.00 89.06 97 GLY A O 1
ATOM 782 N N . PHE A 1 98 ? 2.727 -6.873 -0.690 1.00 88.50 98 PHE A N 1
ATOM 783 C CA . PHE A 1 98 ? 4.157 -6.983 -0.969 1.00 88.50 98 PHE A CA 1
ATOM 784 C C . PHE A 1 98 ? 4.435 -7.787 -2.246 1.00 88.50 98 PHE A C 1
ATOM 786 O O . PHE A 1 98 ? 5.230 -7.352 -3.081 1.00 88.50 98 PHE A O 1
ATOM 793 N N . LEU A 1 99 ? 3.781 -8.940 -2.418 1.00 86.62 99 LEU A N 1
ATOM 794 C CA . LEU A 1 99 ? 3.944 -9.786 -3.603 1.00 86.62 99 LEU A CA 1
ATOM 795 C C . LEU A 1 99 ? 3.482 -9.051 -4.871 1.00 86.62 99 LEU A C 1
ATOM 797 O O . LEU A 1 99 ? 4.215 -9.029 -5.859 1.00 86.62 99 LEU A O 1
ATOM 801 N N . LEU A 1 100 ? 2.327 -8.381 -4.831 1.00 86.38 100 LEU A N 1
ATOM 802 C CA . LEU A 1 100 ? 1.816 -7.555 -5.931 1.00 86.38 100 LEU A CA 1
ATOM 803 C C . LEU A 1 100 ? 2.826 -6.467 -6.323 1.00 86.38 100 LEU A C 1
ATOM 805 O O . LEU A 1 100 ? 3.186 -6.338 -7.496 1.00 86.38 100 LEU A O 1
ATOM 809 N N . ASN A 1 101 ? 3.342 -5.723 -5.343 1.00 86.25 101 ASN A N 1
ATOM 810 C CA . ASN A 1 101 ? 4.327 -4.674 -5.593 1.00 86.25 101 ASN A CA 1
ATOM 811 C C . ASN A 1 101 ? 5.643 -5.230 -6.149 1.00 86.25 101 ASN A C 1
ATOM 813 O O . ASN A 1 101 ? 6.197 -4.664 -7.088 1.00 86.25 101 ASN A O 1
ATOM 817 N N . ARG A 1 102 ? 6.115 -6.368 -5.637 1.00 84.44 102 ARG A N 1
ATOM 818 C CA . ARG A 1 102 ? 7.336 -7.033 -6.108 1.00 84.44 102 ARG A CA 1
ATOM 819 C C . ARG A 1 102 ? 7.213 -7.537 -7.550 1.00 84.44 102 ARG A C 1
ATOM 821 O O . ARG A 1 102 ? 8.141 -7.354 -8.329 1.00 84.44 102 ARG A O 1
ATOM 828 N N . PHE A 1 103 ? 6.112 -8.200 -7.904 1.00 81.19 103 PHE A N 1
ATOM 829 C CA . PHE A 1 103 ? 5.997 -8.896 -9.193 1.00 81.19 103 PHE A CA 1
ATOM 830 C C . PHE A 1 103 ? 5.428 -8.039 -10.323 1.00 81.19 103 PHE A C 1
ATOM 832 O O . PHE A 1 103 ? 5.826 -8.228 -11.474 1.00 81.19 103 PHE A O 1
ATOM 839 N N . ILE A 1 104 ? 4.502 -7.128 -10.016 1.00 81.81 104 ILE A N 1
ATOM 840 C CA . ILE A 1 104 ? 3.760 -6.357 -11.026 1.00 81.81 104 ILE A CA 1
ATOM 841 C C . ILE A 1 104 ? 4.296 -4.928 -11.134 1.00 81.81 104 ILE A C 1
ATOM 843 O O . ILE A 1 104 ? 4.489 -4.423 -12.241 1.00 81.81 104 ILE A O 1
ATOM 847 N N . VAL A 1 105 ? 4.546 -4.272 -9.997 1.00 81.62 105 VAL A N 1
ATOM 848 C CA . VAL A 1 105 ? 4.895 -2.841 -9.972 1.00 81.62 105 VAL A CA 1
ATOM 849 C C . VAL A 1 105 ? 6.401 -2.618 -10.121 1.00 81.62 105 VAL A C 1
ATOM 851 O O . VAL A 1 105 ? 6.826 -1.788 -10.927 1.00 81.62 105 VAL A O 1
ATOM 854 N N . PHE A 1 106 ? 7.214 -3.377 -9.383 1.00 83.44 106 PHE A N 1
ATOM 855 C CA . PHE A 1 106 ? 8.670 -3.224 -9.321 1.00 83.44 106 PHE A CA 1
ATOM 856 C C . PHE A 1 106 ? 9.435 -4.527 -9.640 1.00 83.44 106 PHE A C 1
ATOM 858 O O . PHE A 1 106 ? 10.288 -4.938 -8.846 1.00 83.44 106 PHE A O 1
ATOM 865 N N . PRO A 1 107 ? 9.200 -5.163 -10.807 1.00 77.25 107 PRO A N 1
ATOM 866 C CA . PRO A 1 107 ? 9.906 -6.391 -11.185 1.00 77.25 107 PRO A CA 1
ATOM 867 C C . PRO A 1 107 ? 11.422 -6.187 -11.359 1.00 77.25 107 PRO A C 1
ATOM 869 O O . PRO A 1 107 ? 12.186 -7.135 -11.219 1.00 77.25 107 PRO A O 1
ATOM 872 N N . ASP A 1 108 ? 11.862 -4.951 -11.612 1.00 74.38 108 ASP A N 1
ATOM 873 C CA . ASP A 1 108 ? 13.262 -4.592 -11.888 1.00 74.38 108 ASP A CA 1
ATOM 874 C C . ASP A 1 108 ? 14.161 -4.558 -10.628 1.00 74.38 108 ASP A C 1
ATOM 876 O O . ASP A 1 108 ? 15.357 -4.265 -10.710 1.00 74.38 108 ASP A O 1
ATOM 880 N N . SER A 1 109 ? 13.603 -4.777 -9.432 1.00 74.50 109 SER A N 1
ATOM 881 C CA . SER A 1 109 ? 14.327 -4.578 -8.172 1.00 74.50 109 SER A CA 1
ATOM 882 C C . SER A 1 109 ? 15.280 -5.737 -7.846 1.00 74.50 109 SER A C 1
ATOM 884 O O . SER A 1 109 ? 14.848 -6.851 -7.559 1.00 74.50 109 SER A O 1
ATOM 886 N N . ASN A 1 110 ? 16.586 -5.447 -7.798 1.00 74.25 110 ASN A N 1
ATOM 887 C CA . ASN A 1 110 ? 17.662 -6.427 -7.571 1.00 74.25 110 ASN A CA 1
ATOM 888 C C . ASN A 1 110 ? 18.021 -6.651 -6.080 1.00 74.25 110 ASN A C 1
ATOM 890 O O . ASN A 1 110 ? 19.144 -7.036 -5.757 1.00 74.25 110 ASN A O 1
ATOM 894 N N . LEU A 1 111 ? 17.117 -6.347 -5.140 1.00 77.88 111 LEU A N 1
ATOM 895 C CA . LEU A 1 111 ? 17.377 -6.563 -3.709 1.00 77.88 111 LEU A CA 1
ATOM 896 C C . LEU A 1 111 ? 16.922 -7.952 -3.238 1.00 77.88 111 LEU A C 1
ATOM 898 O O . LEU A 1 111 ? 15.941 -8.498 -3.748 1.00 77.88 111 LEU A O 1
ATOM 902 N N . PRO A 1 112 ? 17.563 -8.503 -2.188 1.00 79.75 112 PRO A N 1
ATOM 903 C CA . PRO A 1 112 ? 17.090 -9.722 -1.548 1.00 79.75 112 PRO A CA 1
ATOM 904 C C . PRO A 1 112 ? 15.693 -9.519 -0.945 1.00 79.75 112 PRO A C 1
ATOM 906 O O . PRO A 1 112 ? 15.399 -8.491 -0.326 1.00 79.75 112 PRO A O 1
ATOM 909 N N . TRP A 1 113 ? 14.845 -10.542 -1.079 1.00 75.81 113 TRP A N 1
ATOM 910 C CA . TRP A 1 113 ? 13.423 -10.468 -0.726 1.00 75.81 113 TRP A CA 1
ATOM 911 C C . TRP A 1 113 ? 13.167 -10.090 0.737 1.00 75.81 113 TRP A C 1
ATOM 913 O O . TRP A 1 113 ? 12.263 -9.307 1.015 1.00 75.81 113 TRP A O 1
ATOM 923 N N . LYS A 1 114 ? 14.000 -10.587 1.662 1.00 81.94 114 LYS A N 1
ATOM 924 C CA . LYS A 1 114 ? 13.901 -10.299 3.102 1.00 81.94 114 LYS A CA 1
ATOM 925 C C . LYS A 1 114 ? 14.076 -8.808 3.391 1.00 81.94 114 LYS A C 1
ATOM 927 O O . LYS A 1 114 ? 13.307 -8.222 4.146 1.00 81.94 114 LYS A O 1
ATOM 932 N N . THR A 1 115 ? 15.065 -8.184 2.753 1.00 82.12 115 THR A N 1
ATOM 933 C CA . THR A 1 115 ? 15.344 -6.754 2.924 1.00 82.12 115 THR A CA 1
ATOM 934 C C . THR A 1 115 ? 14.248 -5.905 2.291 1.00 82.12 115 THR A C 1
ATOM 936 O O . THR A 1 115 ? 13.829 -4.921 2.891 1.00 82.12 115 THR A O 1
ATOM 939 N N . GLN A 1 116 ? 13.738 -6.296 1.118 1.00 83.19 116 GLN A N 1
ATOM 940 C CA . GLN A 1 116 ? 12.606 -5.607 0.483 1.00 83.19 116 GLN A CA 1
ATOM 941 C C . GLN A 1 116 ? 11.353 -5.665 1.361 1.00 83.19 116 GLN A C 1
ATOM 943 O O . GLN A 1 116 ? 10.693 -4.647 1.541 1.00 83.19 116 GLN A O 1
ATOM 948 N N . PHE A 1 117 ? 11.057 -6.827 1.950 1.00 86.81 117 PHE A N 1
ATOM 949 C CA . PHE A 1 117 ? 9.898 -7.007 2.821 1.00 86.81 117 PHE A CA 1
ATOM 950 C C . PHE A 1 117 ? 9.983 -6.145 4.087 1.00 86.81 117 PHE A C 1
ATOM 952 O O . PHE A 1 117 ? 9.034 -5.438 4.410 1.00 86.81 117 PHE A O 1
ATOM 959 N N . LEU A 1 118 ? 11.138 -6.118 4.763 1.00 87.56 118 LEU A N 1
ATOM 960 C CA . LEU A 1 118 ? 11.332 -5.267 5.945 1.00 87.56 118 LEU A CA 1
ATOM 961 C C . LEU A 1 118 ? 11.200 -3.774 5.623 1.00 87.56 118 LEU A C 1
ATOM 963 O O . LEU A 1 118 ? 10.578 -3.031 6.380 1.00 87.56 118 LEU A O 1
ATOM 967 N N . ARG A 1 119 ? 11.750 -3.324 4.489 1.00 87.38 119 ARG A N 1
ATOM 968 C CA . ARG A 1 119 ? 11.599 -1.929 4.049 1.00 87.38 119 ARG A CA 1
ATOM 969 C C . ARG A 1 119 ? 10.154 -1.602 3.700 1.00 87.38 119 ARG A C 1
ATOM 971 O O . ARG A 1 119 ? 9.673 -0.544 4.084 1.00 87.38 119 ARG A O 1
ATOM 978 N N . TYR A 1 120 ? 9.464 -2.517 3.021 1.00 88.44 120 TYR A N 1
ATOM 979 C CA . TYR A 1 120 ? 8.047 -2.386 2.703 1.00 88.44 120 TYR A CA 1
ATOM 980 C C . TYR A 1 120 ? 7.198 -2.236 3.971 1.00 88.44 120 TYR A C 1
ATOM 982 O O . TYR A 1 120 ? 6.421 -1.288 4.064 1.00 88.44 120 TYR A O 1
ATOM 990 N N . LEU A 1 121 ? 7.418 -3.090 4.977 1.00 88.81 121 LEU A N 1
ATOM 991 C CA . LEU A 1 121 ? 6.767 -2.977 6.283 1.00 88.81 121 LEU A CA 1
ATOM 992 C C . LEU A 1 121 ? 7.026 -1.614 6.932 1.00 88.81 121 LEU A C 1
ATOM 994 O O . LEU A 1 121 ? 6.083 -0.938 7.337 1.00 88.81 121 LEU A O 1
ATOM 998 N N . LEU A 1 122 ? 8.288 -1.180 6.991 1.00 88.62 122 LEU A N 1
ATOM 999 C CA . LEU A 1 122 ? 8.659 0.098 7.600 1.00 88.62 122 LEU A CA 1
ATOM 1000 C C . LEU A 1 122 ? 8.001 1.289 6.884 1.00 88.62 122 LEU A C 1
ATOM 1002 O O . LEU A 1 122 ? 7.482 2.196 7.534 1.00 88.62 122 LEU A O 1
ATOM 1006 N N . THR A 1 123 ? 7.979 1.278 5.548 1.00 87.75 123 THR A N 1
ATOM 1007 C CA . THR A 1 123 ? 7.280 2.296 4.754 1.00 87.75 123 THR A CA 1
ATOM 1008 C C . THR A 1 123 ? 5.773 2.265 5.002 1.00 87.75 123 THR A C 1
ATOM 1010 O O . THR A 1 123 ? 5.163 3.330 5.100 1.00 87.75 123 THR A O 1
ATOM 1013 N N . GLY A 1 124 ? 5.173 1.082 5.157 1.00 86.50 124 GLY A N 1
ATOM 1014 C CA . GLY A 1 124 ? 3.768 0.922 5.535 1.00 86.50 124 GLY A CA 1
ATOM 1015 C C . GLY A 1 124 ? 3.453 1.582 6.879 1.00 86.50 124 GLY A C 1
ATOM 1016 O O . GLY A 1 124 ? 2.590 2.456 6.941 1.00 86.50 124 GLY A O 1
ATOM 1017 N N . PHE A 1 125 ? 4.213 1.260 7.930 1.00 88.50 125 PHE A N 1
ATOM 1018 C CA . PHE A 1 125 ? 4.051 1.870 9.258 1.00 88.50 125 PHE A CA 1
ATOM 1019 C C . PHE A 1 125 ? 4.220 3.392 9.245 1.00 88.50 125 PHE A C 1
ATOM 1021 O O . PHE A 1 125 ? 3.443 4.117 9.872 1.00 88.50 125 PHE A O 1
ATOM 1028 N N . LEU A 1 126 ? 5.206 3.897 8.503 1.00 88.88 126 LEU A N 1
ATOM 1029 C CA . LEU A 1 126 ? 5.412 5.335 8.365 1.00 88.88 126 LEU A CA 1
ATOM 1030 C C . LEU A 1 126 ? 4.240 6.002 7.633 1.00 88.88 126 LEU A C 1
ATOM 1032 O O . LEU A 1 126 ? 3.759 7.047 8.065 1.00 88.88 126 LEU A O 1
ATOM 1036 N N . THR A 1 127 ? 3.740 5.372 6.568 1.00 88.19 127 THR A N 1
ATOM 1037 C CA . THR A 1 127 ? 2.580 5.862 5.809 1.00 88.19 127 THR A CA 1
ATOM 1038 C C . THR A 1 127 ? 1.331 5.915 6.695 1.00 88.19 127 THR A C 1
ATOM 1040 O O . THR A 1 127 ? 0.633 6.928 6.696 1.00 88.19 127 THR A O 1
ATOM 1043 N N . LEU A 1 128 ? 1.080 4.877 7.502 1.00 87.44 128 L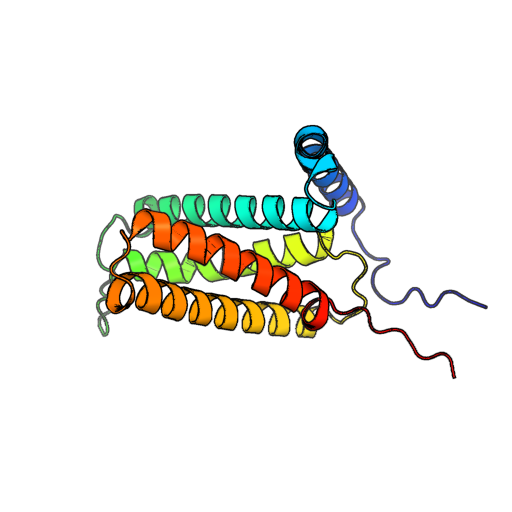EU A N 1
ATOM 1044 C CA . LEU A 1 128 ? -0.018 4.845 8.478 1.00 87.44 128 LEU A CA 1
ATOM 1045 C C . LEU A 1 128 ? 0.103 5.971 9.511 1.00 87.44 128 LEU A C 1
ATOM 1047 O O . LEU A 1 128 ? -0.871 6.670 9.790 1.00 87.44 128 LEU A O 1
ATOM 1051 N N . THR A 1 129 ? 1.311 6.194 10.030 1.00 89.44 129 THR A N 1
ATOM 1052 C CA . THR A 1 129 ? 1.584 7.260 11.005 1.00 89.44 129 THR A CA 1
ATOM 1053 C C . THR A 1 129 ? 1.316 8.642 10.404 1.00 89.44 129 THR A C 1
ATOM 1055 O O . THR A 1 129 ? 0.611 9.455 11.001 1.00 89.44 129 THR A O 1
ATOM 1058 N N . ILE A 1 130 ? 1.812 8.897 9.188 1.00 88.31 130 ILE A N 1
ATOM 1059 C CA . ILE A 1 130 ? 1.565 10.148 8.456 1.00 88.31 130 ILE A CA 1
ATOM 1060 C C . ILE A 1 130 ? 0.070 10.322 8.173 1.00 88.31 130 ILE A C 1
ATOM 1062 O O . ILE A 1 130 ? -0.451 11.425 8.330 1.00 88.31 130 ILE A O 1
ATOM 1066 N N . SER A 1 131 ? -0.634 9.248 7.803 1.00 88.56 131 SER A N 1
ATOM 1067 C CA . SER A 1 131 ? -2.079 9.279 7.568 1.00 88.56 131 SER A CA 1
ATOM 1068 C C . SER A 1 131 ? -2.844 9.711 8.815 1.00 88.56 131 SER A C 1
ATOM 1070 O O . SER A 1 131 ? -3.708 10.581 8.740 1.00 88.56 131 SER A O 1
ATOM 1072 N N . TYR A 1 132 ? -2.514 9.138 9.972 1.00 87.62 132 TYR A N 1
ATOM 1073 C CA . TYR A 1 132 ? -3.149 9.500 11.236 1.00 87.62 132 TYR A CA 1
ATOM 1074 C C . TYR A 1 132 ? -2.881 10.964 11.612 1.00 87.62 132 TYR A C 1
ATOM 1076 O O . TYR A 1 132 ? -3.819 11.704 11.905 1.00 87.62 132 TYR A O 1
ATOM 1084 N N . ILE A 1 133 ? -1.621 11.408 11.534 1.00 89.88 133 ILE A N 1
ATOM 1085 C CA . ILE A 1 133 ? -1.235 12.795 11.843 1.00 89.88 133 ILE A CA 1
ATOM 1086 C C . ILE A 1 133 ? -1.929 13.780 10.896 1.00 89.88 133 ILE A C 1
ATOM 1088 O O . ILE A 1 133 ? -2.458 14.793 11.345 1.00 89.88 133 ILE A O 1
ATOM 1092 N N . SER A 1 134 ? -1.955 13.480 9.596 1.00 86.50 134 SER A N 1
ATOM 1093 C CA . SER A 1 134 ? -2.604 14.317 8.586 1.00 86.50 134 SER A CA 1
ATOM 1094 C C . SER A 1 134 ? -4.102 14.436 8.850 1.00 86.50 134 SER A C 1
ATOM 1096 O O . SER A 1 134 ? -4.621 15.548 8.883 1.00 86.50 134 SER A O 1
ATOM 1098 N N . MET A 1 135 ? -4.790 13.320 9.103 1.00 84.06 135 MET A N 1
ATOM 1099 C CA . MET A 1 135 ? -6.227 13.338 9.371 1.00 84.06 135 MET A CA 1
ATOM 1100 C C . MET A 1 135 ? -6.547 14.118 10.649 1.00 84.06 135 MET A C 1
ATOM 1102 O O . MET A 1 135 ? -7.436 14.969 10.637 1.00 84.06 135 MET A O 1
ATOM 1106 N N . LYS A 1 136 ? -5.758 13.910 11.711 1.00 85.88 136 LYS A N 1
ATOM 1107 C CA . LYS A 1 136 ? -5.876 14.664 12.960 1.00 85.88 136 LYS A CA 1
ATOM 1108 C C . LYS A 1 136 ? -5.682 16.166 12.735 1.00 85.88 136 LYS A C 1
ATOM 1110 O O . LYS A 1 136 ? -6.507 16.961 13.165 1.00 85.88 136 LYS A O 1
ATOM 1115 N N . PHE A 1 137 ? -4.649 16.558 11.992 1.00 86.56 137 PHE A N 1
ATOM 1116 C CA . PHE A 1 137 ? -4.383 17.959 11.668 1.00 86.56 137 PHE A CA 1
ATOM 1117 C C . PHE A 1 137 ? -5.518 18.596 10.846 1.00 86.56 137 PHE A C 1
ATOM 1119 O O . PHE A 1 137 ? -5.987 19.681 11.177 1.00 86.56 137 PHE A O 1
ATOM 1126 N N . LEU A 1 138 ? -6.013 17.923 9.804 1.00 85.44 138 LEU A N 1
ATOM 1127 C CA . LEU A 1 138 ? -7.071 18.471 8.948 1.00 85.44 138 LEU A CA 1
ATOM 1128 C C . LEU A 1 138 ? -8.417 18.615 9.673 1.00 85.44 138 LEU A C 1
ATOM 1130 O O . LEU A 1 138 ? -9.129 19.594 9.456 1.00 85.44 138 LEU A O 1
ATOM 1134 N N . VAL A 1 139 ? -8.779 17.646 10.513 1.00 84.50 139 VAL A N 1
ATOM 1135 C CA . VAL A 1 139 ? -10.084 17.641 11.186 1.00 84.50 139 VAL A CA 1
ATOM 1136 C C . VAL A 1 139 ? -10.066 18.497 12.451 1.00 84.50 139 VAL A C 1
ATOM 1138 O O . VAL A 1 139 ? -10.999 19.261 12.672 1.00 84.50 139 VAL A O 1
ATOM 1141 N N . GLU A 1 140 ? -9.015 18.411 13.269 1.00 81.94 140 GLU A N 1
ATOM 1142 C CA . GLU A 1 140 ? -8.970 19.114 14.558 1.00 81.94 140 GLU A CA 1
ATOM 1143 C C . GLU A 1 140 ? -8.449 20.551 14.438 1.00 81.94 140 GLU A C 1
ATOM 1145 O O . GLU A 1 140 ? -8.923 21.424 15.159 1.00 81.94 140 GLU A O 1
ATOM 1150 N N . VAL A 1 141 ? -7.497 20.825 13.534 1.00 81.94 141 VAL A N 1
ATOM 1151 C CA . VAL A 1 141 ? -6.898 22.169 13.397 1.00 81.94 141 VAL A CA 1
ATOM 1152 C C . VAL A 1 141 ? -7.606 22.983 12.321 1.00 81.94 141 VAL A C 1
ATOM 1154 O O . VAL A 1 141 ? -7.947 24.141 12.547 1.00 81.94 141 VAL A O 1
ATOM 1157 N N . LEU A 1 142 ? -7.841 22.388 11.148 1.00 80.62 142 LEU A N 1
ATOM 1158 C CA . LEU A 1 142 ? -8.457 23.088 10.014 1.00 80.62 142 LEU A CA 1
ATOM 1159 C C . LEU A 1 142 ? -9.995 22.992 9.999 1.00 80.62 142 LEU A C 1
ATOM 1161 O O . LEU A 1 142 ? -10.616 23.618 9.142 1.00 80.62 142 LEU A O 1
ATOM 1165 N N . LEU A 1 143 ? -10.606 22.232 10.923 1.00 81.88 143 LEU A N 1
ATOM 1166 C CA . LEU A 1 143 ? -12.061 22.025 11.043 1.00 81.88 143 LEU A CA 1
ATOM 1167 C C . LEU A 1 143 ? -12.733 21.557 9.738 1.00 81.88 143 LEU A C 1
ATOM 1169 O O . LEU A 1 143 ? -13.928 21.772 9.522 1.00 81.88 143 LEU A O 1
ATOM 1173 N N . PHE A 1 144 ? -11.980 20.899 8.853 1.00 82.00 144 PHE A N 1
ATOM 1174 C CA . PHE A 1 144 ? -12.547 20.340 7.633 1.00 82.00 144 PHE A CA 1
ATOM 1175 C C . PHE A 1 144 ? -13.436 19.138 7.944 1.00 82.00 144 PHE A C 1
ATOM 1177 O O . PHE A 1 144 ? -13.168 18.348 8.853 1.00 82.00 144 PHE A O 1
ATOM 1184 N N . TYR A 1 145 ? -14.466 18.946 7.114 1.00 83.50 145 TYR A N 1
ATOM 1185 C CA . TYR A 1 145 ? -15.345 17.790 7.235 1.00 83.50 145 TYR A CA 1
ATOM 1186 C C . TYR A 1 145 ? -14.527 16.481 7.134 1.00 83.50 145 TYR A C 1
ATOM 1188 O O . TYR A 1 145 ? -13.650 16.374 6.270 1.00 83.50 145 TYR A O 1
ATOM 1196 N N . PRO A 1 146 ? -14.789 15.462 7.972 1.00 80.50 146 PRO A N 1
ATOM 1197 C CA . PRO A 1 146 ? -13.940 14.268 8.049 1.00 80.50 146 PRO A CA 1
ATOM 1198 C C . PRO A 1 146 ? -13.819 13.499 6.728 1.00 80.50 146 PRO A C 1
ATOM 1200 O O . PRO A 1 146 ? -12.767 12.940 6.417 1.00 80.50 146 PRO A O 1
ATOM 1203 N N . THR A 1 147 ? -14.886 13.487 5.927 1.00 82.38 147 THR A N 1
ATOM 1204 C CA . THR A 1 147 ? -14.954 12.745 4.662 1.00 82.38 147 THR A CA 1
ATOM 1205 C C . THR A 1 147 ? -14.002 13.286 3.580 1.00 82.38 147 THR A C 1
ATOM 1207 O O . THR A 1 147 ? -13.188 12.501 3.087 1.00 82.38 147 THR A O 1
ATOM 1210 N N . PRO A 1 148 ? -14.018 14.587 3.209 1.00 84.38 148 PRO A N 1
ATOM 1211 C CA . PRO A 1 148 ? -13.050 15.140 2.260 1.00 84.38 148 PRO A CA 1
ATOM 1212 C C . PRO A 1 148 ? -11.620 15.143 2.811 1.00 84.38 148 PRO A C 1
ATOM 1214 O O . PRO A 1 148 ? -10.691 14.845 2.060 1.00 84.38 148 PRO A O 1
ATOM 1217 N N . SER A 1 149 ? -11.437 15.381 4.116 1.00 83.19 149 SER A N 1
ATOM 1218 C CA . SER A 1 149 ? -10.123 15.287 4.769 1.00 83.19 149 SER A CA 1
ATOM 1219 C C . SER A 1 149 ? -9.506 13.905 4.588 1.00 83.19 149 SER A C 1
ATOM 1221 O O . SER A 1 149 ? -8.349 13.792 4.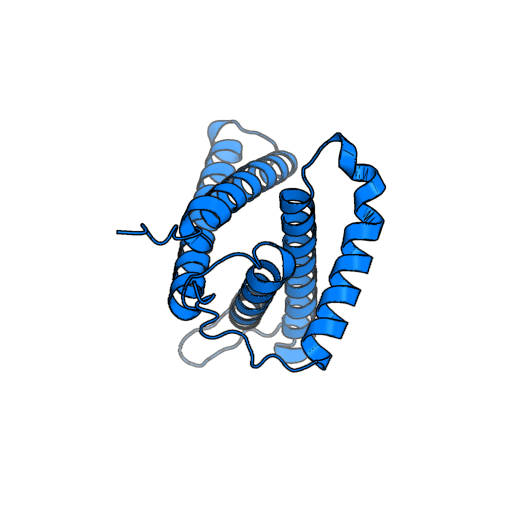193 1.00 83.19 149 SER A O 1
ATOM 1223 N N . ARG A 1 150 ? -10.292 12.838 4.785 1.00 83.25 150 ARG A N 1
ATOM 1224 C CA . ARG A 1 150 ? -9.827 11.461 4.591 1.00 83.25 150 ARG A CA 1
ATOM 1225 C C . ARG A 1 150 ? -9.398 11.199 3.149 1.00 83.25 150 ARG A C 1
ATOM 1227 O O . ARG A 1 150 ? -8.358 10.585 2.940 1.00 83.25 150 ARG A O 1
ATOM 1234 N N . LEU A 1 151 ? -10.163 11.668 2.165 1.00 84.81 151 LEU A N 1
ATOM 1235 C CA . LEU A 1 151 ? -9.830 11.473 0.751 1.00 84.81 151 LEU A CA 1
ATOM 1236 C C . LEU A 1 151 ? -8.522 12.186 0.373 1.00 84.81 151 LEU A C 1
ATOM 1238 O O . LEU A 1 151 ? -7.668 11.606 -0.296 1.00 84.81 151 LEU A O 1
ATOM 1242 N N . PHE A 1 152 ? -8.328 13.406 0.872 1.00 85.06 152 PHE A N 1
ATOM 1243 C CA . PHE A 1 152 ? -7.097 14.165 0.667 1.00 85.06 152 PHE A CA 1
ATOM 1244 C C . PHE A 1 152 ? -5.887 13.512 1.353 1.00 85.06 152 PHE A C 1
ATOM 1246 O O . PHE A 1 152 ? -4.830 13.353 0.741 1.00 85.06 152 PHE A O 1
ATOM 1253 N N . THR A 1 153 ? -6.051 13.055 2.596 1.00 87.50 153 THR A N 1
ATOM 1254 C CA . THR A 1 153 ? -5.015 12.316 3.325 1.00 87.50 153 THR A CA 1
ATOM 1255 C C . THR A 1 153 ? -4.640 11.015 2.615 1.00 87.50 153 THR A C 1
ATOM 1257 O O . THR A 1 153 ? -3.452 10.711 2.502 1.00 87.50 153 THR A O 1
ATOM 1260 N N . ILE A 1 154 ? -5.609 10.266 2.078 1.00 85.00 154 ILE A N 1
ATOM 1261 C CA . ILE A 1 154 ? -5.336 9.060 1.280 1.00 85.00 154 ILE A CA 1
ATOM 1262 C C . ILE A 1 154 ? -4.496 9.422 0.053 1.00 85.00 154 ILE A C 1
ATOM 1264 O O . ILE A 1 154 ? -3.486 8.777 -0.209 1.00 85.00 154 ILE A O 1
ATOM 1268 N N . PHE A 1 155 ? -4.854 10.486 -0.667 1.00 85.81 155 PHE A N 1
ATOM 1269 C CA . PHE A 1 155 ? -4.104 10.906 -1.849 1.00 85.81 155 PHE A CA 1
ATOM 1270 C C . PHE A 1 155 ? -2.639 11.242 -1.522 1.00 85.81 155 PHE A C 1
ATOM 1272 O O . PHE A 1 155 ? -1.723 10.723 -2.162 1.00 85.81 155 PHE A O 1
ATOM 1279 N N . ILE A 1 156 ? -2.401 12.042 -0.477 1.00 84.88 156 ILE A N 1
ATOM 1280 C CA . ILE A 1 156 ? -1.045 12.396 -0.031 1.00 84.88 156 ILE A CA 1
ATOM 1281 C C . ILE A 1 156 ? -0.260 11.158 0.402 1.00 84.88 156 ILE A C 1
ATOM 1283 O O . ILE A 1 156 ? 0.892 10.975 0.007 1.00 84.88 156 ILE A O 1
ATOM 1287 N N . THR A 1 157 ? -0.868 10.306 1.222 1.00 85.94 157 THR A N 1
ATOM 1288 C CA . THR A 1 157 ? -0.185 9.141 1.793 1.00 85.94 157 THR A CA 1
ATOM 1289 C C . THR A 1 157 ? 0.158 8.113 0.721 1.00 85.94 157 THR A C 1
ATOM 1291 O O . THR A 1 157 ? 1.268 7.588 0.731 1.00 85.94 157 THR A O 1
ATOM 1294 N N . VAL A 1 158 ? -0.717 7.895 -0.266 1.00 84.81 158 VAL A N 1
ATOM 1295 C CA . VAL A 1 158 ? -0.443 7.035 -1.427 1.00 84.81 158 VAL A CA 1
ATOM 1296 C C . VAL A 1 158 ? 0.729 7.568 -2.253 1.00 84.81 158 VAL A C 1
ATOM 1298 O O . VAL A 1 158 ? 1.618 6.790 -2.603 1.00 84.81 158 VAL A O 1
ATOM 1301 N N . LEU A 1 159 ? 0.781 8.878 -2.526 1.00 84.56 159 LEU A N 1
ATOM 1302 C CA . LEU A 1 159 ? 1.890 9.492 -3.268 1.00 84.56 159 LEU A CA 1
ATOM 1303 C C . LEU A 1 159 ? 3.222 9.375 -2.521 1.00 84.56 159 LEU A C 1
ATOM 1305 O O . LEU A 1 159 ? 4.227 8.969 -3.106 1.00 84.56 159 LEU A O 1
ATOM 1309 N N . LEU A 1 160 ? 3.232 9.688 -1.223 1.00 84.69 160 LEU A N 1
ATOM 1310 C CA . LEU A 1 160 ? 4.428 9.551 -0.391 1.00 84.69 160 LEU A CA 1
ATOM 1311 C C . LEU A 1 160 ? 4.886 8.094 -0.323 1.00 84.69 160 LEU A C 1
ATOM 1313 O O . LEU A 1 160 ? 6.070 7.813 -0.508 1.00 84.69 160 LEU A O 1
ATOM 1317 N N . SER A 1 161 ? 3.952 7.162 -0.135 1.00 84.56 161 SER A N 1
ATOM 1318 C CA . SER A 1 161 ? 4.254 5.735 -0.107 1.00 84.56 161 SER A CA 1
ATOM 1319 C C . SER A 1 161 ? 4.839 5.260 -1.436 1.00 84.56 161 SER A C 1
ATOM 1321 O O . SER A 1 161 ? 5.842 4.552 -1.436 1.00 84.56 161 SER A O 1
ATOM 1323 N N . TYR A 1 162 ? 4.307 5.723 -2.572 1.00 82.81 162 TYR A N 1
ATOM 1324 C CA . TYR A 1 162 ? 4.865 5.427 -3.892 1.00 82.81 162 TYR A CA 1
ATOM 1325 C C . TYR A 1 162 ? 6.311 5.923 -4.032 1.00 82.81 162 TYR A C 1
ATOM 1327 O O . TYR A 1 162 ? 7.184 5.171 -4.473 1.00 82.81 162 TYR A O 1
ATOM 1335 N N . ILE A 1 163 ? 6.594 7.163 -3.619 1.00 83.25 163 ILE A N 1
ATOM 1336 C CA . ILE A 1 163 ? 7.947 7.736 -3.680 1.00 83.25 163 ILE A CA 1
ATOM 1337 C C . ILE A 1 163 ? 8.903 6.932 -2.796 1.00 83.25 163 ILE A C 1
ATOM 1339 O O . ILE A 1 163 ? 9.974 6.527 -3.254 1.00 83.25 163 ILE A O 1
ATOM 1343 N N . MET A 1 164 ? 8.517 6.656 -1.549 1.00 80.56 164 MET A N 1
ATOM 1344 C CA . MET A 1 164 ? 9.342 5.896 -0.610 1.00 80.56 164 MET A CA 1
ATOM 1345 C C . MET A 1 164 ? 9.573 4.464 -1.087 1.00 80.56 164 MET A C 1
ATOM 1347 O O . MET A 1 164 ? 10.696 3.970 -1.042 1.00 80.56 164 MET A O 1
ATOM 1351 N N . GLN A 1 165 ? 8.550 3.793 -1.609 1.00 83.38 165 GLN A N 1
ATOM 1352 C CA . GLN A 1 165 ? 8.705 2.427 -2.095 1.00 83.38 165 GLN A CA 1
ATOM 1353 C C . GLN A 1 165 ? 9.571 2.362 -3.353 1.00 83.38 165 GLN A C 1
ATOM 1355 O O . GLN A 1 165 ? 10.412 1.472 -3.458 1.00 83.38 165 GLN A O 1
ATOM 1360 N N . THR A 1 166 ? 9.446 3.337 -4.254 1.00 80.31 166 THR A N 1
ATOM 1361 C CA . THR A 1 166 ? 10.266 3.416 -5.472 1.00 80.31 166 THR A CA 1
ATOM 1362 C C . THR A 1 166 ? 11.736 3.712 -5.158 1.00 80.31 166 THR A C 1
ATOM 1364 O O . THR A 1 166 ? 12.632 3.124 -5.761 1.00 80.31 166 THR A O 1
ATOM 1367 N N . THR A 1 167 ? 12.007 4.619 -4.215 1.00 74.94 167 THR A N 1
ATOM 1368 C CA . THR A 1 167 ? 13.373 5.095 -3.919 1.00 74.94 167 THR A CA 1
ATOM 1369 C C . THR A 1 167 ? 14.095 4.288 -2.844 1.00 74.94 167 THR A C 1
ATOM 1371 O O . THR A 1 167 ? 15.319 4.197 -2.888 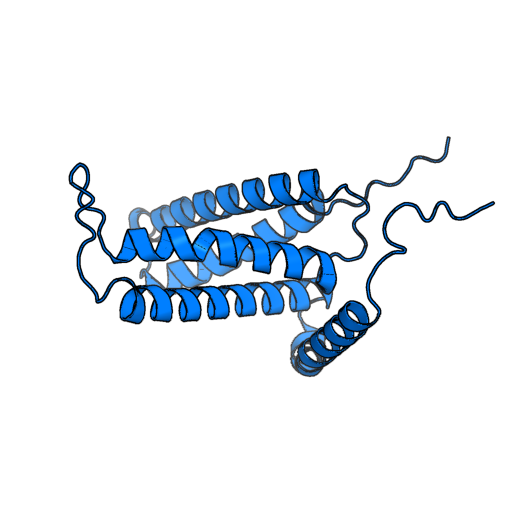1.00 74.94 167 THR A O 1
ATOM 1374 N N . TYR A 1 168 ? 13.368 3.685 -1.898 1.00 75.25 168 TYR A N 1
ATOM 1375 C CA . TYR A 1 168 ? 13.931 2.985 -0.741 1.00 75.25 168 TYR A CA 1
ATOM 1376 C C . TYR A 1 168 ? 13.617 1.484 -0.745 1.00 75.25 168 TYR A C 1
ATOM 1378 O O . TYR A 1 168 ? 14.543 0.666 -0.712 1.00 75.25 168 TYR A O 1
ATOM 1386 N N . SER A 1 169 ? 12.340 1.093 -0.810 1.00 69.69 169 SER A N 1
ATOM 1387 C CA . SER A 1 169 ? 11.935 -0.316 -0.631 1.00 69.69 169 SER A CA 1
ATOM 1388 C C . SER A 1 169 ? 12.312 -1.206 -1.814 1.00 69.69 169 SER A C 1
ATOM 1390 O O . SER A 1 169 ? 12.799 -2.317 -1.609 1.00 69.69 169 SER A O 1
ATOM 1392 N N . PHE A 1 170 ? 12.183 -0.686 -3.034 1.00 73.25 170 PHE A N 1
ATOM 1393 C CA . PHE A 1 170 ? 12.508 -1.379 -4.283 1.00 73.25 170 PHE A CA 1
ATOM 1394 C C . PHE A 1 170 ? 13.659 -0.724 -5.057 1.00 73.25 170 PHE A C 1
ATOM 1396 O O . PHE A 1 170 ? 13.831 -0.989 -6.247 1.00 73.25 170 PHE A O 1
ATOM 1403 N N . ALA A 1 171 ? 14.475 0.083 -4.373 1.00 72.62 171 ALA A N 1
ATOM 1404 C CA . ALA A 1 171 ? 15.611 0.800 -4.947 1.00 72.62 171 ALA A CA 1
ATOM 1405 C C . ALA A 1 171 ? 16.481 -0.100 -5.840 1.00 72.62 171 ALA A C 1
ATOM 1407 O O . ALA A 1 171 ? 16.919 -1.162 -5.413 1.00 72.62 171 ALA A O 1
ATOM 1408 N N . ILE A 1 172 ? 16.790 0.317 -7.065 1.00 73.50 172 ILE A N 1
ATOM 1409 C CA . ILE A 1 172 ? 17.682 -0.457 -7.936 1.00 73.50 172 ILE A CA 1
ATOM 1410 C C . ILE A 1 172 ? 19.126 -0.150 -7.532 1.00 73.50 172 ILE A C 1
ATOM 1412 O O . ILE A 1 172 ? 19.623 0.953 -7.768 1.00 73.50 172 ILE A O 1
ATOM 1416 N N . GLN A 1 173 ? 19.819 -1.120 -6.933 1.00 65.81 173 GLN A N 1
ATOM 1417 C CA . GLN A 1 173 ? 21.258 -1.001 -6.707 1.00 65.81 173 GLN A CA 1
ATOM 1418 C C . GLN A 1 173 ? 21.978 -1.094 -8.053 1.00 65.81 173 GLN A C 1
ATOM 1420 O O . GLN A 1 173 ? 22.098 -2.172 -8.637 1.00 65.81 173 GLN A O 1
ATOM 1425 N N . ARG A 1 174 ? 22.462 0.047 -8.558 1.00 57.72 174 ARG A N 1
ATOM 1426 C CA . ARG A 1 174 ? 23.416 0.054 -9.667 1.00 57.72 174 ARG A CA 1
ATOM 1427 C C . ARG A 1 174 ? 24.703 -0.578 -9.154 1.00 57.72 174 ARG A C 1
ATOM 1429 O O . ARG A 1 174 ? 25.375 0.005 -8.308 1.00 57.72 174 ARG A O 1
ATOM 1436 N N . ILE A 1 175 ? 25.019 -1.776 -9.638 1.00 59.69 175 ILE A N 1
ATOM 1437 C CA . ILE A 1 175 ? 26.331 -2.381 -9.413 1.00 59.69 175 ILE A CA 1
ATOM 1438 C C . ILE A 1 175 ? 27.338 -1.412 -10.031 1.00 59.69 175 ILE A C 1
ATOM 1440 O O . ILE A 1 175 ? 27.327 -1.192 -11.243 1.00 59.69 175 ILE A O 1
ATOM 1444 N N . LYS A 1 176 ? 28.142 -0.767 -9.185 1.00 46.00 176 LYS A N 1
ATOM 1445 C CA . LYS A 1 176 ? 29.258 0.063 -9.625 1.00 46.00 176 LYS A CA 1
ATOM 1446 C C . LYS A 1 176 ? 30.227 -0.897 -10.316 1.00 46.00 176 LYS A C 1
ATOM 1448 O O . LYS A 1 176 ? 30.750 -1.797 -9.666 1.00 46.00 176 LYS A O 1
ATOM 1453 N N . ALA A 1 177 ? 30.342 -0.796 -11.636 1.00 53.88 177 ALA A N 1
ATOM 1454 C CA . ALA A 1 177 ? 31.381 -1.503 -12.367 1.00 53.88 177 ALA A CA 1
ATOM 1455 C C . ALA A 1 177 ? 32.701 -0.804 -12.019 1.00 53.88 177 ALA A C 1
ATOM 1457 O O . ALA A 1 177 ? 32.924 0.322 -12.463 1.00 53.88 177 ALA A O 1
ATOM 1458 N N . GLU A 1 178 ? 33.476 -1.422 -11.129 1.00 46.25 178 GLU A N 1
ATOM 1459 C CA . GLU A 1 178 ? 34.901 -1.133 -10.929 1.00 46.25 178 GLU A CA 1
ATOM 1460 C C . GLU A 1 178 ? 35.733 -1.943 -11.923 1.00 46.25 178 GLU A C 1
ATOM 1462 O O . GLU A 1 178 ? 35.363 -3.115 -12.184 1.00 46.25 178 GLU A O 1
#

pLDDT: mean 77.75, std 12.82, range [35.0, 91.81]

Radius of gyration: 19.53 Å; chains: 1; bounding box: 54×45×52 Å

Secondary structure (DSSP, 8-state):
------S-----HHHHHHHHHHHHHHHHTGGGTTTTS-HHHHHHHHHHHHHHHHHHHHHHHIIIIISTT--EE-SS-EE-HHHHHHHHHHHHHHHHHHHHIIIII-TT--S-HHHHHHHHHHHHHHHHHHHHHHHHIIIIIS---HHHHHHHHHHHHHHHHHHHIIIIIS--------

Sequence (178 aa):
MRCRTNSLDNYNPLLETVKDFLVKIIDSGYFIFERYIPIKTYRYAVCGGGNLVLETVLYYICFHLVLDKQNLDLGFIVVNSHIAALFFVDPIAVCVGFLLNRFIVFPDSNLPWKTQFLRYLLTGFLTLTISYISMKFLVEVLLFYPTPSRLFTIFITVLLSYIMQTTYSFAIQRIKAE